Protein AF-A0A7J4NWX3-F1 (afdb_monomer)

Solvent-accessible surface area (backbone atoms only — not comparable to full-atom values): 6317 Å² total; per-residue (Å²): 114,76,87,74,37,48,80,45,74,48,75,44,96,88,70,48,79,43,79,51,67,50,67,80,59,52,81,89,48,60,84,79,50,48,68,58,73,42,71,58,51,74,48,78,40,96,95,42,77,49,61,47,50,32,37,36,28,47,68,83,40,65,71,49,78,47,78,85,76,74,82,91,47,76,74,74,44,52,61,52,52,49,54,51,51,54,47,44,55,74,63,39,48,82,72,45,70,78,72,120

pLDDT: mean 84.4, std 10.02, range [56.62, 96.56]

Foldseek 3Di:
DLVPFDWDWDADPVRDIDIDGDHLADPVDNVPKDKDKDAQDWDADPNDIDTAGIWIDISNQTDDTDHDDDVPPPDPVVVVVVVVVVVCCVGCVSNCVVVD

Mean predicted aligned error: 7.46 Å

Secondary structure (DSSP, 8-state):
--SS-EEEEEE-TTS-EEEEEE-SS-SS-GGGS---EEES--EEETTEEE--SEEEEETTEEEEEE----TT-TTHHHHHHHHHHHHHHHH-GGGGTT--

Nearest PDB structures (foldseek):
  7bdv-assembly1_B  TM=6.054E-01  e=1.602E+00  Sulfobacillus thermosulfidooxidans
  9esh-assembly1_E  TM=3.624E-01  e=8.126E-01  Schizosaccharomyces pombe
  1tp8-assembly1_A  TM=3.609E-01  e=1.416E+00  Artocarpus hirsutus
  1ouw-assembly1_B  TM=3.079E-01  e=1.813E+00  Calystegia sepium
  4k15-assembly1_B-2  TM=2.503E-01  e=1.813E+00  Listeria monocytogenes EGD-e

Structure (mmCIF, N/CA/C/O backbone):
data_AF-A0A7J4NWX3-F1
#
_entry.id   AF-A0A7J4NWX3-F1
#
loop_
_atom_site.group_PDB
_atom_site.id
_atom_site.type_symbol
_atom_site.label_atom_id
_atom_site.label_alt_id
_atom_site.label_comp_id
_atom_site.label_asym_id
_atom_site.label_entity_id
_atom_site.label_seq_id
_atom_site.pdbx_PDB_ins_code
_atom_site.Cartn_x
_atom_site.Cartn_y
_atom_site.Cartn_z
_atom_site.occupancy
_atom_site.B_iso_or_equiv
_atom_site.auth_seq_id
_atom_site.auth_comp_id
_atom_site.auth_asym_id
_atom_site.auth_atom_id
_atom_site.pdbx_PDB_model_num
ATOM 1 N N . MET A 1 1 ? 0.742 4.600 12.773 1.00 61.59 1 MET A N 1
ATOM 2 C CA . MET A 1 1 ? -0.269 5.460 12.101 1.00 61.59 1 MET A CA 1
ATOM 3 C C . MET A 1 1 ? -1.467 4.667 11.584 1.00 61.59 1 MET A C 1
ATOM 5 O O . MET A 1 1 ? -2.572 4.983 11.990 1.00 61.59 1 MET A O 1
ATOM 9 N N . LEU A 1 2 ? -1.291 3.641 10.735 1.00 74.62 2 LEU A N 1
ATOM 10 C CA . LEU A 1 2 ? -2.414 2.827 10.223 1.00 74.62 2 LEU A CA 1
ATOM 11 C C . LEU A 1 2 ? -3.021 1.856 11.251 1.00 74.62 2 LEU A C 1
ATOM 13 O O . LEU A 1 2 ? -4.219 1.598 11.226 1.00 74.62 2 LEU A O 1
ATOM 17 N N . VAL A 1 3 ? -2.199 1.345 12.170 1.00 82.69 3 VAL A N 1
ATOM 18 C CA . VAL A 1 3 ? -2.598 0.336 13.169 1.00 82.69 3 VAL A CA 1
ATOM 19 C C . VAL A 1 3 ? -3.181 0.928 14.454 1.00 82.69 3 VAL A C 1
ATOM 21 O O . VAL A 1 3 ? -3.791 0.212 15.238 1.00 82.69 3 VAL A O 1
ATOM 24 N N . ASP A 1 4 ? -3.006 2.231 14.678 1.00 84.50 4 ASP A N 1
ATOM 25 C CA . ASP A 1 4 ? -3.324 2.872 15.962 1.00 84.50 4 ASP A CA 1
ATOM 26 C C . ASP A 1 4 ? -4.737 3.480 16.003 1.00 84.50 4 ASP A C 1
ATOM 28 O O . ASP A 1 4 ? -5.211 3.886 17.074 1.00 84.50 4 ASP A O 1
ATOM 32 N N . GLY A 1 5 ? -5.403 3.534 14.844 1.00 84.00 5 GLY A N 1
ATOM 33 C CA . GLY A 1 5 ? -6.633 4.289 14.620 1.00 84.00 5 GLY A CA 1
ATOM 34 C C . GLY A 1 5 ? -6.398 5.803 14.595 1.00 84.00 5 GLY A C 1
ATOM 35 O O . GLY A 1 5 ? -5.394 6.314 15.095 1.00 84.00 5 GLY A O 1
ATOM 36 N N . ILE A 1 6 ? -7.340 6.539 14.011 1.00 87.19 6 ILE A N 1
ATOM 37 C CA . ILE A 1 6 ? -7.328 8.005 13.992 1.00 87.19 6 ILE A CA 1
ATOM 38 C C . ILE A 1 6 ? -8.250 8.486 15.109 1.00 87.19 6 ILE A C 1
ATOM 40 O O . ILE A 1 6 ? -9.448 8.209 15.082 1.00 87.19 6 ILE A O 1
ATOM 44 N N . GLY A 1 7 ? -7.687 9.179 16.100 1.00 90.38 7 GLY A N 1
ATOM 45 C CA . GLY A 1 7 ? -8.467 9.795 17.170 1.00 90.38 7 GLY A CA 1
ATOM 46 C C . GLY A 1 7 ? -9.336 10.921 16.617 1.00 90.38 7 GLY A C 1
ATOM 47 O O . GLY A 1 7 ? -8.839 11.790 15.902 1.00 90.38 7 GLY A O 1
ATOM 48 N N . ILE A 1 8 ? -10.620 10.893 16.946 1.00 92.44 8 ILE A N 1
ATOM 49 C CA . ILE A 1 8 ? -11.591 11.915 16.568 1.00 92.44 8 ILE A CA 1
ATOM 50 C C . ILE A 1 8 ? -12.340 12.404 17.800 1.00 92.44 8 ILE A C 1
ATOM 52 O O . ILE A 1 8 ? -12.479 11.687 18.790 1.00 92.44 8 ILE A O 1
ATOM 56 N N . GLU A 1 9 ? -12.871 13.614 17.699 1.00 94.38 9 GLU A N 1
ATOM 57 C CA . GLU A 1 9 ? -13.844 14.150 18.638 1.00 94.38 9 GLU A CA 1
ATOM 58 C C . GLU A 1 9 ? -15.135 14.445 17.878 1.00 94.38 9 GLU A C 1
ATOM 60 O O . GLU A 1 9 ? -15.102 14.985 16.770 1.00 94.38 9 GLU A O 1
ATOM 65 N N . TYR A 1 10 ? -16.276 14.083 18.457 1.00 92.00 10 TYR A N 1
ATOM 66 C CA . TYR A 1 10 ? -17.585 14.402 17.897 1.00 92.00 10 TYR A CA 1
ATOM 67 C C . TYR A 1 10 ? -18.557 14.829 18.991 1.00 92.00 10 TYR A C 1
ATOM 69 O O . TYR A 1 10 ? -18.415 14.474 20.165 1.00 92.00 10 TYR A O 1
ATOM 77 N N . GLN A 1 11 ? -19.551 15.623 18.599 1.00 94.88 11 GLN A N 1
ATOM 78 C CA . GLN A 1 11 ? -20.598 16.071 19.503 1.00 94.88 11 GLN A CA 1
ATOM 79 C C 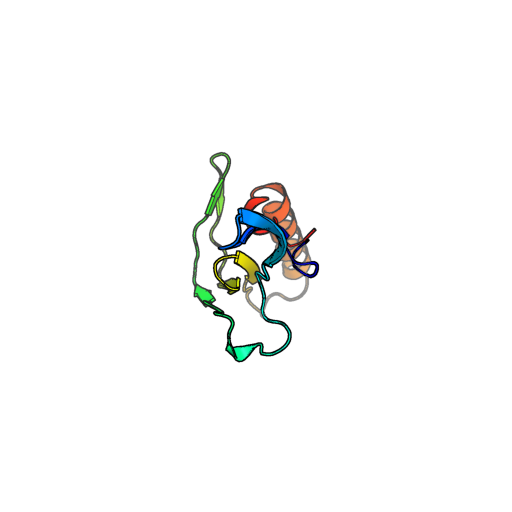. GLN A 1 11 ? -21.698 15.010 19.589 1.00 94.88 11 GLN A C 1
ATOM 81 O O . GLN A 1 11 ? -22.220 14.558 18.570 1.00 94.88 11 GLN A O 1
ATOM 86 N N . LYS A 1 12 ? -22.044 14.615 20.812 1.00 92.06 12 LYS A N 1
ATOM 87 C CA . LYS A 1 12 ? -23.173 13.730 21.103 1.00 92.06 12 LYS A CA 1
ATOM 88 C C . LYS A 1 12 ? -24.495 14.493 21.036 1.00 92.06 12 LYS A C 1
ATOM 90 O O . LYS A 1 12 ? -24.527 15.717 21.131 1.00 92.06 12 LYS A O 1
ATOM 95 N N . GLU A 1 13 ? -25.598 13.755 20.930 1.00 93.12 13 GLU A N 1
ATOM 96 C CA . GLU A 1 13 ? -26.957 14.321 20.878 1.00 93.12 13 GLU A CA 1
ATOM 97 C C .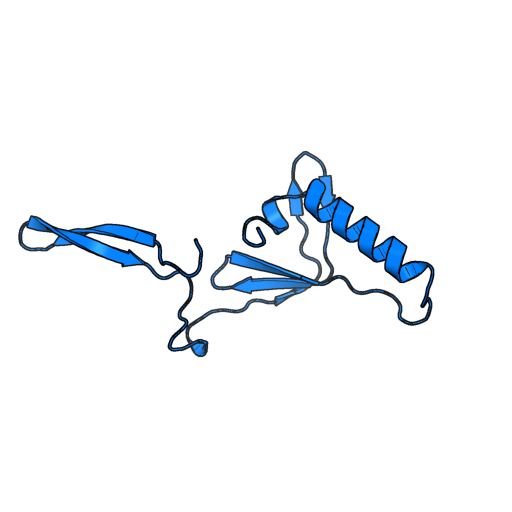 GLU A 1 13 ? -27.308 15.184 22.105 1.00 93.12 13 GLU A C 1
ATOM 99 O O . GLU A 1 13 ? -28.102 16.114 21.996 1.00 93.12 13 GLU A O 1
ATOM 104 N N . ASP A 1 14 ? -26.686 14.922 23.259 1.00 94.38 14 ASP A N 1
ATOM 105 C CA . ASP A 1 14 ? -26.852 15.695 24.498 1.00 94.38 14 ASP A CA 1
ATOM 106 C C . ASP A 1 14 ? -26.008 16.986 24.555 1.00 94.38 14 ASP A C 1
ATOM 108 O O . ASP A 1 14 ? -26.049 17.720 25.545 1.00 94.38 14 ASP A O 1
ATOM 112 N N . GLY A 1 15 ? -25.243 17.275 23.499 1.00 92.06 15 GLY A N 1
ATOM 113 C CA . GLY A 1 15 ? -24.390 18.451 23.373 1.00 92.06 15 GLY A CA 1
ATOM 114 C C . GLY A 1 15 ? -22.976 18.292 23.941 1.00 92.06 15 GLY A C 1
ATOM 115 O O . GLY A 1 15 ? -22.168 19.206 23.754 1.00 92.06 15 GLY A O 1
ATOM 116 N N . THR A 1 16 ? -22.643 17.168 24.584 1.00 95.06 16 THR A N 1
ATOM 117 C CA . THR A 1 16 ? -21.290 16.895 25.104 1.00 95.06 16 THR A CA 1
ATOM 118 C C . THR A 1 16 ? -20.318 16.457 24.002 1.00 95.06 16 THR A C 1
ATOM 120 O O . THR A 1 16 ? -20.729 15.931 22.968 1.00 95.06 16 THR A O 1
ATOM 123 N N . ILE A 1 17 ? -19.011 16.670 24.206 1.00 93.50 17 ILE A N 1
ATOM 124 C CA . ILE A 1 17 ? -17.959 16.192 23.291 1.00 93.50 17 ILE A CA 1
ATOM 125 C C . ILE A 1 17 ? -17.474 14.822 23.761 1.00 93.50 17 ILE A C 1
ATOM 127 O O . ILE A 1 17 ? -17.174 14.632 24.942 1.00 93.50 17 ILE A O 1
ATOM 131 N N . ALA A 1 18 ? -17.373 13.875 22.834 1.00 92.88 18 ALA A N 1
ATOM 132 C CA . ALA A 1 18 ? -16.805 12.559 23.077 1.00 92.88 18 ALA A CA 1
ATOM 133 C C . ALA A 1 18 ? -15.624 12.287 22.147 1.00 92.88 18 ALA A C 1
ATOM 135 O O . ALA A 1 18 ? -15.651 12.667 20.979 1.00 92.88 18 ALA A O 1
ATOM 136 N N . GLY A 1 19 ? -14.612 11.604 22.682 1.00 93.50 19 GLY A N 1
ATOM 137 C CA . GLY A 1 19 ? -13.496 11.078 21.906 1.00 93.50 19 GLY A CA 1
ATOM 138 C C . GLY A 1 19 ? -13.757 9.637 21.471 1.00 93.50 19 GLY A C 1
ATOM 139 O O . GLY A 1 19 ? -14.287 8.846 22.253 1.00 93.50 19 GLY A O 1
ATOM 140 N N . ASP A 1 20 ? -13.365 9.298 20.247 1.00 91.56 20 ASP A N 1
ATOM 141 C CA . ASP A 1 20 ? -13.409 7.934 19.711 1.00 91.56 20 ASP A CA 1
ATOM 142 C C . ASP A 1 20 ? -12.277 7.708 18.695 1.00 91.56 20 ASP A C 1
ATOM 144 O O . ASP 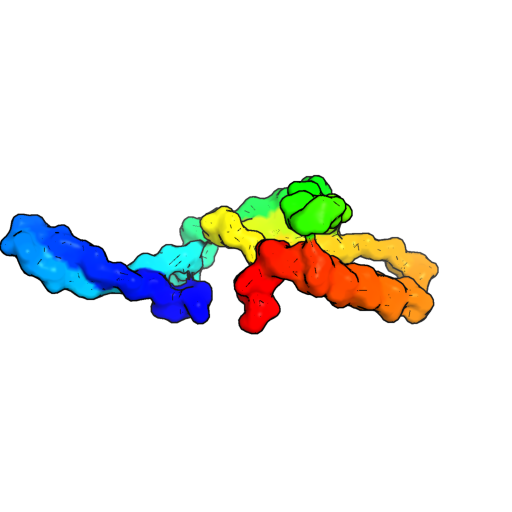A 1 20 ? -11.490 8.615 18.407 1.00 91.56 20 ASP A O 1
ATOM 148 N N . LYS A 1 21 ? -12.159 6.491 18.165 1.00 90.38 21 LYS A N 1
ATOM 149 C CA . LYS A 1 21 ? -11.202 6.126 17.122 1.00 90.38 21 LYS A CA 1
ATOM 150 C C . LYS A 1 21 ? -11.910 5.655 15.865 1.00 90.38 21 LYS A C 1
ATOM 152 O O . LYS A 1 21 ? -12.694 4.711 15.893 1.00 90.38 21 LYS A O 1
ATOM 157 N N . VAL A 1 22 ? -11.530 6.243 14.737 1.00 89.62 22 VAL A N 1
ATOM 158 C CA . VAL A 1 22 ? -11.868 5.712 13.416 1.00 89.62 22 VAL A CA 1
ATOM 159 C C . VAL A 1 22 ? -10.784 4.735 12.983 1.00 89.62 22 VAL A C 1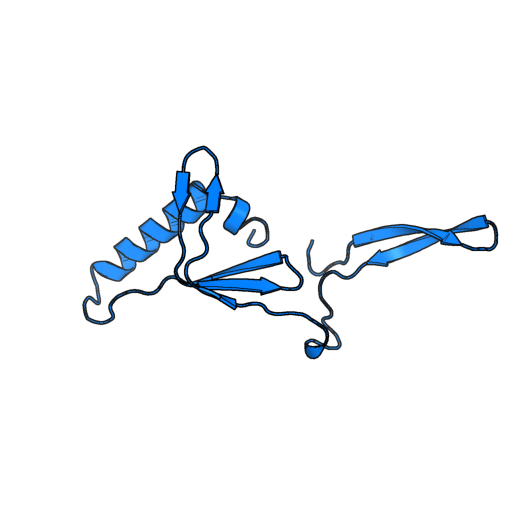
ATOM 161 O O . VAL A 1 22 ? -9.591 5.051 13.002 1.00 89.62 22 VAL A O 1
ATOM 164 N N . TRP A 1 23 ? -11.211 3.547 12.573 1.00 90.12 23 TRP A N 1
ATOM 165 C CA . TRP A 1 23 ? -10.337 2.495 12.073 1.00 90.12 23 TRP A CA 1
ATOM 166 C C . TRP A 1 23 ? -10.385 2.477 10.552 1.00 90.12 23 TRP A C 1
ATOM 168 O O . TRP A 1 23 ? -11.446 2.300 9.963 1.00 90.12 23 TRP A O 1
ATOM 178 N N . VAL A 1 24 ? -9.226 2.658 9.919 1.00 88.44 24 VAL A N 1
ATOM 179 C CA . VAL A 1 24 ? -9.105 2.540 8.457 1.00 88.44 24 VAL A CA 1
ATOM 180 C C . VAL A 1 24 ? -9.012 1.076 8.027 1.00 88.44 24 VAL A C 1
ATOM 182 O O . VAL A 1 24 ? -9.303 0.754 6.883 1.00 88.44 24 VAL A O 1
ATOM 185 N N . VAL A 1 25 ? -8.626 0.184 8.941 1.00 91.88 25 VAL A N 1
ATOM 186 C CA . VAL A 1 25 ? -8.493 -1.255 8.709 1.00 91.88 25 VAL A CA 1
ATOM 187 C C . VAL A 1 25 ? -9.231 -1.996 9.816 1.00 91.88 25 VAL A C 1
ATOM 189 O O . VAL A 1 25 ? -8.957 -1.775 10.997 1.00 91.88 25 VAL A O 1
ATOM 192 N N . ASP A 1 26 ? -10.145 -2.887 9.442 1.00 93.12 26 ASP A N 1
ATOM 193 C CA . ASP A 1 26 ? -10.786 -3.810 10.375 1.00 93.12 26 ASP A CA 1
ATOM 194 C C . ASP A 1 26 ? -9.878 -5.028 10.588 1.00 93.12 26 ASP A C 1
ATOM 196 O O . ASP A 1 26 ? -9.842 -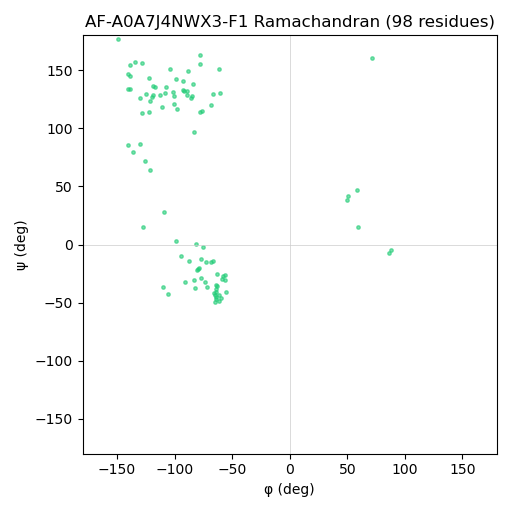5.959 9.781 1.00 93.12 26 ASP A O 1
ATOM 200 N N . PHE A 1 27 ? -9.098 -4.998 11.668 1.00 89.94 27 PHE A N 1
ATOM 201 C CA . PHE A 1 27 ? -8.207 -6.098 12.043 1.00 89.94 27 PHE A CA 1
ATOM 202 C C . PHE A 1 27 ? -8.935 -7.263 12.727 1.00 89.94 27 PHE A C 1
ATOM 204 O O . PHE A 1 27 ? -8.393 -8.366 12.781 1.00 89.94 27 PHE A O 1
ATOM 211 N N . LEU A 1 28 ? -10.134 -7.032 13.271 1.00 93.31 28 LEU A N 1
ATOM 212 C CA . LEU A 1 28 ? -10.904 -8.058 13.979 1.00 93.31 28 LEU A CA 1
ATOM 213 C C . LEU A 1 28 ? -11.667 -8.942 12.997 1.00 93.31 28 LEU A C 1
ATOM 215 O O . LEU A 1 28 ? -11.756 -10.153 13.199 1.00 93.31 28 LEU A O 1
ATOM 219 N N . ASN A 1 29 ? -12.181 -8.346 11.923 1.00 94.94 29 ASN A N 1
ATOM 220 C CA . ASN A 1 29 ? -12.819 -9.062 10.834 1.00 94.94 29 ASN A CA 1
ATOM 221 C C . ASN A 1 29 ? -12.252 -8.619 9.474 1.00 94.94 29 ASN A C 1
ATOM 223 O O . ASN A 1 29 ? -12.837 -7.769 8.800 1.00 94.94 29 ASN A O 1
ATOM 227 N N . PRO A 1 30 ? -11.146 -9.235 9.013 1.00 93.75 30 PRO A N 1
ATOM 228 C CA . PRO A 1 30 ? -10.484 -8.848 7.771 1.00 93.75 30 PRO A CA 1
ATOM 229 C C . PRO A 1 30 ? -11.376 -8.879 6.526 1.00 93.75 30 PRO A C 1
ATOM 231 O O . PRO A 1 30 ? -11.115 -8.133 5.587 1.00 93.75 30 PRO A O 1
ATOM 234 N N . ALA A 1 31 ? -12.428 -9.705 6.521 1.00 96.19 31 ALA A N 1
ATOM 235 C CA . ALA A 1 31 ? -13.376 -9.816 5.413 1.00 96.19 31 ALA A CA 1
ATOM 236 C C . ALA A 1 31 ? -14.253 -8.565 5.220 1.00 96.19 31 ALA A C 1
ATOM 238 O O . ALA A 1 31 ? -14.865 -8.420 4.167 1.00 96.19 31 ALA A O 1
ATOM 239 N N . ASN A 1 32 ? -14.308 -7.669 6.2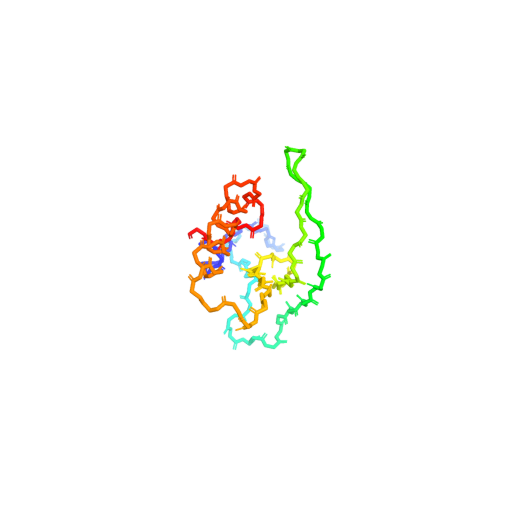11 1.00 96.56 32 ASN A N 1
ATOM 240 C CA . ASN A 1 32 ? -14.980 -6.375 6.089 1.00 96.56 32 ASN A CA 1
ATOM 241 C C . ASN A 1 32 ? -14.162 -5.351 5.290 1.00 96.56 32 ASN A C 1
ATOM 243 O O . ASN A 1 32 ? -14.687 -4.296 4.943 1.00 96.56 32 ASN A O 1
ATOM 247 N N . ASN A 1 33 ? -12.883 -5.628 5.026 1.00 96.06 33 ASN A N 1
ATOM 248 C CA . ASN A 1 33 ? -12.041 -4.739 4.243 1.00 96.06 33 ASN A CA 1
ATOM 249 C C . ASN A 1 33 ? -12.142 -5.044 2.746 1.00 96.06 33 ASN A C 1
ATOM 251 O O . ASN A 1 33 ? -12.273 -6.195 2.326 1.00 96.06 33 ASN A O 1
ATOM 255 N N . GLU A 1 34 ? -11.983 -4.009 1.932 1.00 96.56 34 GLU A N 1
ATOM 256 C CA . GLU A 1 34 ? -11.853 -4.124 0.487 1.00 96.56 34 GLU A CA 1
ATOM 257 C C . GLU A 1 34 ? -10.381 -4.225 0.087 1.00 96.56 34 GLU A C 1
ATOM 259 O O . GLU A 1 34 ? -9.563 -3.391 0.481 1.00 96.56 34 GLU A O 1
ATOM 264 N N . PHE A 1 35 ? -10.068 -5.205 -0.769 1.00 96.00 35 PHE A N 1
ATOM 265 C CA . PHE A 1 35 ? -8.722 -5.437 -1.303 1.00 96.00 35 PHE A CA 1
ATOM 266 C C . PHE A 1 35 ? -8.657 -5.379 -2.841 1.00 96.00 35 PHE A C 1
ATOM 268 O O . PHE A 1 35 ? -8.387 -6.400 -3.483 1.00 96.00 35 PHE A O 1
ATOM 275 N N . PRO A 1 36 ? -8.931 -4.229 -3.486 1.00 96.19 36 PRO A N 1
ATOM 276 C CA . PRO A 1 36 ? -8.785 -4.119 -4.932 1.00 96.19 36 PRO A CA 1
ATOM 277 C C . PRO A 1 36 ? -7.339 -4.377 -5.367 1.00 96.19 36 PRO A C 1
ATOM 279 O O . PRO A 1 36 ? -6.401 -3.763 -4.856 1.00 96.19 36 PRO A O 1
ATOM 282 N N . VAL A 1 37 ? -7.170 -5.252 -6.358 1.00 95.94 37 VAL A N 1
ATOM 283 C CA . VAL A 1 37 ? -5.885 -5.504 -7.018 1.00 95.94 37 VAL A CA 1
ATOM 284 C C . VAL A 1 37 ? -5.973 -4.973 -8.437 1.00 95.94 37 VAL A C 1
ATOM 286 O O . VAL A 1 37 ? -6.806 -5.421 -9.225 1.00 95.94 37 VAL A O 1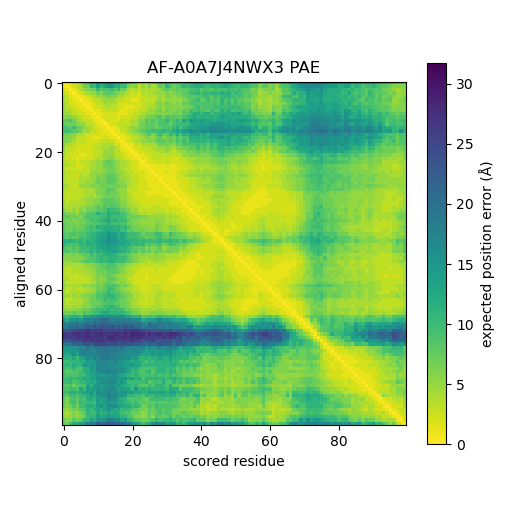
ATOM 289 N N . VAL A 1 38 ? -5.123 -4.003 -8.760 1.00 94.62 38 VAL A N 1
ATOM 290 C CA . VAL A 1 38 ? -5.141 -3.308 -10.048 1.00 94.62 38 VAL A CA 1
ATOM 291 C C . VAL A 1 38 ? -3.878 -3.647 -10.822 1.00 94.62 38 VAL A C 1
ATOM 293 O O . VAL A 1 38 ? -2.768 -3.516 -10.314 1.00 94.62 38 VAL A O 1
ATOM 296 N N . ASN A 1 39 ? -4.061 -4.078 -12.066 1.00 94.19 39 ASN A N 1
ATOM 297 C CA . ASN A 1 39 ? -2.973 -4.321 -13.002 1.00 94.19 39 ASN A CA 1
ATOM 298 C C . ASN A 1 39 ? -2.578 -3.003 -13.686 1.00 94.19 39 ASN A C 1
ATOM 300 O O . ASN A 1 39 ? -3.456 -2.244 -14.106 1.00 94.19 39 ASN A O 1
ATOM 304 N N . GLN A 1 40 ? -1.276 -2.758 -13.841 1.00 88.75 40 GLN A N 1
ATOM 305 C CA . GLN A 1 40 ? -0.740 -1.699 -14.694 1.00 88.75 40 GLN A CA 1
ATOM 306 C C . GLN A 1 40 ? -1.231 -0.289 -14.323 1.00 88.75 40 GLN A C 1
ATOM 308 O O . GLN A 1 40 ? -1.632 0.509 -15.181 1.00 88.75 40 GLN A O 1
ATOM 313 N N . PHE A 1 41 ? -1.186 0.015 -13.027 1.00 89.12 41 PHE A N 1
ATOM 314 C CA . PHE A 1 41 ? -1.677 1.265 -12.456 1.00 89.12 41 PHE A CA 1
ATOM 315 C C . PHE A 1 41 ? -0.690 2.415 -12.692 1.00 89.12 41 PHE A C 1
ATOM 317 O O . PHE A 1 41 ? 0.416 2.415 -12.168 1.00 89.12 41 PHE A O 1
ATOM 324 N N . THR A 1 42 ? -1.074 3.415 -13.482 1.00 88.94 42 THR A N 1
ATOM 325 C CA . THR A 1 42 ? -0.183 4.534 -13.819 1.00 88.94 42 THR A CA 1
ATOM 326 C C . THR A 1 42 ? -0.239 5.636 -12.761 1.00 88.94 42 THR A C 1
ATOM 328 O O . THR A 1 42 ? -1.310 6.180 -12.493 1.00 88.94 42 THR A O 1
ATOM 331 N N . VAL A 1 43 ? 0.918 6.026 -12.227 1.00 86.00 43 VAL A N 1
ATOM 332 C CA . VAL A 1 43 ? 1.078 7.143 -11.287 1.00 86.00 43 VAL A CA 1
ATOM 333 C C . VAL A 1 43 ? 1.960 8.222 -11.898 1.00 86.00 43 VAL A C 1
ATOM 335 O O . VAL A 1 43 ? 2.996 7.937 -12.501 1.00 86.00 43 VAL A O 1
ATOM 338 N N . ILE A 1 44 ? 1.532 9.476 -11.740 1.00 87.69 44 ILE A N 1
ATOM 339 C CA . ILE A 1 44 ? 2.252 10.652 -12.222 1.00 87.69 44 ILE A CA 1
ATOM 340 C C . ILE A 1 44 ? 2.538 11.565 -11.029 1.00 87.69 44 ILE A C 1
ATOM 342 O O . ILE A 1 44 ? 1.618 12.136 -10.448 1.00 87.69 44 ILE A O 1
ATOM 346 N N . GLU A 1 45 ? 3.813 11.724 -10.683 1.00 84.25 45 GLU A N 1
ATOM 347 C CA . GLU A 1 45 ? 4.277 12.583 -9.588 1.00 84.25 45 GLU A CA 1
ATOM 348 C C . GLU A 1 45 ? 5.536 13.340 -10.033 1.00 84.25 45 GLU A C 1
ATOM 350 O O . GLU A 1 45 ? 6.436 12.755 -10.628 1.00 84.25 45 GLU A O 1
ATOM 355 N N . ASN A 1 46 ? 5.619 14.652 -9.782 1.00 85.38 46 ASN A N 1
ATOM 356 C CA . ASN A 1 46 ? 6.790 15.478 -10.129 1.00 85.38 46 ASN A CA 1
ATOM 357 C C . ASN A 1 46 ? 7.267 15.334 -11.595 1.00 85.38 46 ASN A C 1
ATOM 359 O O . ASN A 1 46 ? 8.466 15.249 -11.861 1.00 85.38 46 ASN A O 1
ATOM 363 N N . ASN A 1 47 ? 6.331 15.289 -12.554 1.00 84.44 47 ASN A N 1
ATOM 364 C CA . ASN A 1 47 ? 6.579 15.020 -13.983 1.00 84.44 47 ASN A CA 1
ATOM 365 C C . ASN A 1 47 ? 7.236 13.660 -14.288 1.00 84.44 47 ASN A C 1
ATOM 367 O O . ASN A 1 47 ? 7.718 13.442 -15.401 1.00 84.44 47 ASN A O 1
ATOM 371 N N . LYS A 1 48 ? 7.245 12.731 -13.331 1.00 82.94 48 LYS A N 1
ATOM 372 C CA . LYS A 1 48 ? 7.674 11.347 -13.524 1.00 82.94 48 LYS A CA 1
ATOM 373 C C . LYS A 1 48 ? 6.449 10.467 -13.664 1.00 82.94 48 LYS A C 1
ATOM 375 O O . LYS A 1 48 ? 5.512 10.567 -12.880 1.00 82.94 48 LYS A O 1
ATOM 380 N N . ASN A 1 49 ? 6.469 9.632 -14.692 1.00 85.94 49 ASN A N 1
ATOM 381 C CA . ASN A 1 49 ? 5.423 8.668 -14.980 1.00 85.94 49 ASN A CA 1
ATOM 382 C C . ASN A 1 49 ? 5.954 7.270 -14.661 1.00 85.94 49 ASN A C 1
ATOM 384 O O . ASN A 1 49 ? 7.043 6.911 -15.112 1.00 85.94 49 ASN A O 1
ATOM 388 N N . MET A 1 50 ? 5.191 6.499 -13.898 1.00 83.25 50 MET A N 1
ATOM 389 C CA . MET A 1 50 ? 5.540 5.141 -13.513 1.00 83.25 50 MET A CA 1
ATOM 390 C C . MET A 1 50 ? 4.301 4.263 -13.552 1.00 83.25 50 MET A C 1
ATOM 392 O O . MET A 1 50 ? 3.193 4.715 -13.269 1.00 83.25 50 MET A O 1
ATOM 396 N N . ARG A 1 51 ? 4.494 2.999 -13.911 1.00 88.50 51 ARG A N 1
ATOM 397 C CA . ARG A 1 51 ? 3.401 2.057 -14.115 1.00 88.50 51 ARG A CA 1
ATOM 398 C C . ARG A 1 51 ? 3.803 0.695 -13.567 1.00 88.50 51 ARG A C 1
ATOM 400 O O . ARG A 1 51 ? 4.333 -0.101 -14.339 1.00 88.50 51 ARG A O 1
ATOM 407 N N . PRO A 1 52 ? 3.594 0.452 -12.265 1.00 87.75 52 PRO A N 1
ATOM 408 C CA . PRO A 1 52 ? 3.826 -0.860 -11.697 1.00 87.75 52 PRO A CA 1
ATOM 409 C C . PRO A 1 52 ? 2.933 -1.923 -12.310 1.00 87.75 52 PRO A C 1
ATOM 411 O O . PRO A 1 52 ? 1.793 -1.635 -12.697 1.00 87.75 52 PRO A O 1
ATOM 414 N N . ASP A 1 53 ? 3.422 -3.157 -12.333 1.00 89.88 53 ASP A N 1
ATOM 415 C CA . ASP A 1 53 ? 2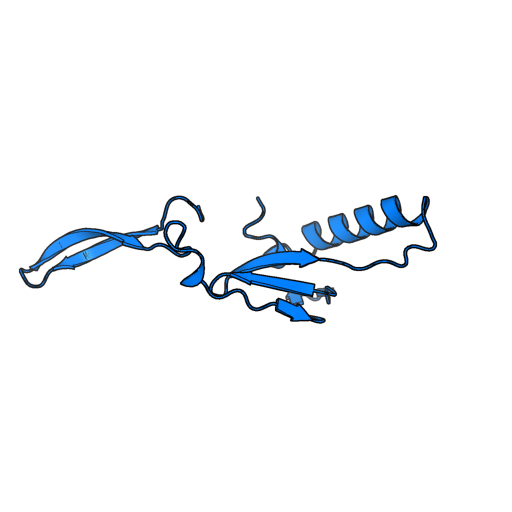.661 -4.281 -12.873 1.00 89.88 53 ASP A CA 1
ATOM 416 C C . ASP A 1 53 ? 1.399 -4.570 -12.061 1.00 89.88 53 ASP A C 1
ATOM 418 O O . ASP A 1 53 ? 0.324 -4.765 -12.636 1.00 89.88 53 ASP A O 1
ATOM 422 N N . ILE A 1 54 ? 1.503 -4.588 -10.731 1.00 92.31 54 ILE A N 1
ATOM 423 C CA . ILE A 1 54 ? 0.380 -4.877 -9.837 1.00 92.31 54 ILE A CA 1
ATOM 424 C C . ILE A 1 54 ? 0.431 -3.959 -8.614 1.00 92.31 54 ILE A C 1
ATOM 426 O O . ILE A 1 54 ? 1.463 -3.815 -7.957 1.00 92.31 54 ILE A O 1
ATOM 430 N N . VAL A 1 55 ? -0.720 -3.383 -8.270 1.00 92.00 55 VAL A N 1
ATOM 431 C CA . VAL A 1 55 ? -0.907 -2.553 -7.077 1.00 92.00 55 VAL A CA 1
ATOM 432 C C . VAL A 1 55 ? -2.057 -3.099 -6.237 1.00 92.00 55 VAL A C 1
ATOM 434 O O . VAL A 1 55 ? -3.152 -3.338 -6.751 1.00 92.00 55 VAL A O 1
ATOM 437 N N . LEU A 1 56 ? -1.805 -3.285 -4.941 1.00 92.81 56 LEU A N 1
ATOM 438 C CA . LEU A 1 56 ? -2.803 -3.688 -3.952 1.00 92.81 56 LEU A CA 1
ATOM 439 C C . LEU A 1 56 ? -3.276 -2.474 -3.154 1.00 92.81 56 LEU A C 1
ATOM 441 O O . LEU A 1 56 ? -2.470 -1.767 -2.538 1.00 92.81 56 LEU A O 1
ATOM 445 N N . PHE A 1 57 ? -4.593 -2.308 -3.103 1.00 92.50 57 PHE A N 1
ATOM 446 C CA . PHE A 1 57 ? -5.263 -1.341 -2.247 1.00 92.50 57 PHE A CA 1
ATOM 447 C C . PHE A 1 57 ? -5.903 -2.030 -1.036 1.00 92.50 57 PHE A C 1
ATOM 449 O O . PHE A 1 57 ? -6.327 -3.178 -1.128 1.00 92.50 57 PHE A O 1
ATOM 456 N N . LEU A 1 58 ? -6.008 -1.310 0.078 1.00 93.12 58 LEU A N 1
ATOM 457 C CA . LEU A 1 58 ? -6.804 -1.655 1.254 1.00 93.12 58 LEU A CA 1
ATOM 458 C C . LEU A 1 58 ? -7.693 -0.472 1.605 1.00 93.12 58 LEU A C 1
ATOM 460 O O . LEU A 1 58 ? -7.184 0.579 1.989 1.00 93.12 58 LEU A O 1
ATOM 464 N N . ASN A 1 59 ? -9.008 -0.630 1.456 1.00 93.19 59 ASN A N 1
ATOM 465 C CA . ASN A 1 59 ? -9.989 0.432 1.720 1.00 93.19 59 ASN A CA 1
ATOM 466 C C . ASN A 1 59 ? -9.615 1.767 1.032 1.00 93.19 59 ASN A C 1
ATOM 468 O O . ASN A 1 59 ? -9.747 2.847 1.603 1.00 93.19 59 ASN A O 1
ATOM 472 N N . GLY A 1 60 ? -9.078 1.682 -0.192 1.00 89.44 60 GLY A N 1
ATOM 473 C CA . GLY A 1 60 ? -8.618 2.828 -0.988 1.00 89.44 60 GLY A CA 1
ATOM 474 C C . GLY A 1 60 ? -7.176 3.282 -0.730 1.00 89.44 60 GLY A C 1
ATOM 475 O O . GLY A 1 60 ? -6.667 4.114 -1.479 1.00 89.44 60 GLY A O 1
ATOM 476 N N . LEU A 1 61 ? -6.486 2.726 0.268 1.00 89.38 61 LEU A N 1
ATOM 477 C CA . LEU A 1 61 ? -5.080 3.018 0.539 1.00 89.38 61 LEU A CA 1
ATOM 478 C C . LEU A 1 61 ? -4.154 2.086 -0.226 1.00 89.38 61 LEU A C 1
ATOM 480 O O . LEU A 1 61 ? -4.314 0.872 -0.180 1.00 89.38 61 LEU A O 1
ATOM 484 N N . LEU A 1 62 ? -3.145 2.646 -0.880 1.00 89.31 62 LEU A N 1
ATOM 485 C CA . LEU A 1 62 ? -2.145 1.865 -1.591 1.00 89.31 62 LEU A CA 1
ATOM 486 C C . LEU A 1 62 ? -1.160 1.242 -0.595 1.00 89.31 62 LEU A C 1
ATOM 488 O O . LEU A 1 62 ? -0.435 1.958 0.092 1.00 89.31 62 LEU A O 1
ATOM 492 N N . LEU A 1 63 ? -1.153 -0.088 -0.511 1.00 88.12 63 LEU A N 1
ATOM 493 C CA . LEU A 1 63 ? -0.372 -0.827 0.485 1.00 88.12 63 LEU A CA 1
ATOM 494 C C . LEU A 1 63 ? 0.857 -1.503 -0.108 1.00 88.12 63 LEU A C 1
ATOM 496 O O . LEU A 1 63 ? 1.929 -1.485 0.491 1.00 88.12 63 LEU A O 1
ATOM 500 N N . ALA A 1 64 ? 0.707 -2.119 -1.279 1.00 88.31 64 ALA A N 1
ATOM 501 C CA . ALA A 1 64 ? 1.785 -2.883 -1.882 1.00 88.31 64 ALA A CA 1
ATOM 502 C C . ALA A 1 64 ? 1.880 -2.645 -3.385 1.00 88.31 64 ALA A C 1
ATOM 504 O O . ALA A 1 64 ? 0.876 -2.497 -4.084 1.00 88.31 64 ALA A O 1
ATOM 505 N N . VAL A 1 65 ? 3.123 -2.662 -3.854 1.00 88.19 65 VAL A N 1
ATOM 506 C CA . VAL A 1 65 ? 3.508 -2.609 -5.259 1.00 88.19 65 VAL A CA 1
ATOM 507 C C . VAL A 1 65 ? 4.275 -3.890 -5.557 1.00 88.19 65 VAL A C 1
ATOM 509 O O . VAL A 1 65 ? 5.211 -4.226 -4.830 1.00 88.19 65 VAL A O 1
ATOM 512 N N . ILE A 1 66 ? 3.863 -4.616 -6.591 1.00 87.69 66 ILE A N 1
ATOM 513 C CA . ILE A 1 66 ? 4.495 -5.862 -7.024 1.00 87.69 66 ILE A CA 1
ATOM 514 C C . ILE A 1 66 ? 4.934 -5.670 -8.472 1.00 87.69 66 ILE A C 1
ATOM 516 O O . ILE A 1 66 ? 4.111 -5.364 -9.334 1.00 87.69 66 ILE A O 1
ATOM 520 N N . GLU A 1 67 ? 6.226 -5.876 -8.716 1.00 85.31 67 GLU A N 1
ATOM 521 C CA . GLU A 1 67 ? 6.834 -5.842 -10.047 1.00 85.31 67 GLU A CA 1
ATOM 522 C C . GLU A 1 67 ? 7.180 -7.264 -10.481 1.00 85.31 67 GLU A C 1
ATOM 524 O O . GLU A 1 67 ? 7.716 -8.053 -9.693 1.00 85.31 67 GLU A O 1
ATOM 529 N N . LEU A 1 68 ? 6.869 -7.602 -11.728 1.00 84.25 68 LEU A N 1
ATOM 530 C CA . LEU A 1 68 ? 7.158 -8.906 -12.305 1.00 84.25 68 LEU A CA 1
ATOM 531 C C . LEU A 1 68 ? 8.439 -8.819 -13.138 1.00 84.25 68 LEU A C 1
ATOM 533 O O . LEU A 1 68 ? 8.705 -7.833 -13.818 1.00 84.25 68 LEU A O 1
ATOM 537 N N . ASN A 1 69 ? 9.250 -9.875 -13.097 1.00 78.62 69 ASN A N 1
ATOM 538 C CA . ASN A 1 69 ? 10.454 -9.972 -13.918 1.00 78.62 69 ASN A CA 1
ATOM 539 C C . ASN A 1 69 ? 10.548 -11.355 -14.569 1.00 78.62 69 ASN A C 1
ATOM 541 O O . ASN A 1 69 ? 9.960 -12.321 -14.075 1.00 78.62 69 ASN A O 1
ATOM 545 N N . ASP A 1 70 ? 11.280 -11.445 -15.677 1.00 76.31 70 ASP A N 1
ATOM 546 C CA . ASP A 1 70 ? 11.499 -12.702 -16.388 1.00 76.31 70 ASP A CA 1
ATOM 547 C C . ASP A 1 70 ? 12.387 -13.637 -15.539 1.00 76.31 70 ASP A C 1
ATOM 549 O O . ASP A 1 70 ? 13.530 -13.280 -15.223 1.00 76.31 70 ASP A O 1
ATOM 553 N N . PRO A 1 71 ? 11.902 -14.836 -15.164 1.00 67.69 71 PRO A N 1
ATOM 554 C CA . PRO A 1 71 ? 12.661 -15.778 -14.347 1.00 67.69 71 PRO A CA 1
ATOM 555 C C . PRO A 1 71 ? 13.901 -16.350 -15.052 1.00 67.69 71 PRO A C 1
ATOM 557 O O . PRO A 1 71 ? 14.754 -16.929 -14.388 1.00 67.69 71 PRO A O 1
ATOM 560 N N . ALA A 1 72 ? 14.044 -16.200 -16.374 1.00 69.56 72 ALA A N 1
ATOM 561 C CA . ALA A 1 72 ? 15.147 -16.784 -17.140 1.00 69.56 72 ALA A CA 1
ATOM 562 C C . ALA A 1 72 ? 16.507 -16.067 -16.972 1.00 69.56 72 ALA A C 1
ATOM 564 O O . ALA A 1 72 ? 17.501 -16.500 -17.559 1.00 69.56 72 ALA A O 1
ATOM 565 N N . CYS A 1 73 ? 16.587 -14.978 -16.197 1.00 59.19 73 CYS A N 1
ATOM 566 C CA . CYS A 1 73 ? 17.779 -14.129 -16.094 1.00 59.19 73 CYS A CA 1
ATOM 567 C C . CYS A 1 73 ? 18.238 -13.953 -14.629 1.00 59.19 73 CYS A C 1
ATOM 569 O O . CYS A 1 73 ? 18.080 -12.898 -14.031 1.00 59.19 73 CYS A O 1
ATOM 571 N N . GLU A 1 74 ? 18.801 -14.994 -14.009 1.00 61.69 74 GLU A N 1
ATOM 572 C CA . GLU A 1 74 ? 18.811 -15.116 -12.536 1.00 61.69 74 GLU A CA 1
ATOM 573 C C . GLU A 1 74 ? 19.733 -14.159 -11.744 1.00 61.69 74 GLU A C 1
ATOM 575 O O . GLU A 1 74 ? 19.335 -13.717 -10.674 1.00 61.69 74 GLU A O 1
ATOM 580 N N . ASN A 1 75 ? 20.936 -13.783 -12.207 1.00 56.62 75 ASN A N 1
ATOM 581 C CA . ASN A 1 75 ? 21.913 -13.109 -11.314 1.00 56.62 75 ASN A CA 1
ATOM 582 C C . ASN A 1 75 ? 22.178 -11.621 -11.606 1.00 56.62 75 ASN A C 1
ATOM 584 O O . ASN A 1 75 ? 22.346 -10.827 -10.680 1.00 56.62 75 ASN A O 1
ATOM 588 N N . ALA A 1 76 ? 22.193 -11.203 -12.875 1.00 57.09 76 ALA A N 1
ATOM 589 C CA . ALA A 1 76 ? 22.325 -9.784 -13.230 1.00 57.09 76 ALA A CA 1
ATOM 590 C C . ALA A 1 76 ? 20.987 -9.026 -13.108 1.00 57.09 76 ALA A C 1
ATOM 592 O O . ALA A 1 76 ? 20.980 -7.804 -12.934 1.00 57.09 76 ALA A O 1
ATOM 593 N N . ALA A 1 77 ? 19.853 -9.737 -13.151 1.00 64.12 77 ALA A N 1
ATOM 594 C CA . ALA A 1 77 ? 18.533 -9.116 -13.131 1.00 64.12 77 ALA A CA 1
ATOM 595 C C . ALA A 1 77 ? 18.042 -8.775 -11.720 1.00 64.12 77 ALA A C 1
ATOM 597 O O . ALA A 1 77 ? 17.353 -7.773 -11.583 1.00 64.12 77 ALA A O 1
ATOM 598 N N . ILE A 1 78 ? 18.426 -9.517 -10.671 1.00 72.00 78 ILE A N 1
ATOM 599 C CA . ILE A 1 78 ? 17.969 -9.230 -9.295 1.00 72.00 78 ILE A CA 1
ATOM 600 C C . ILE A 1 78 ? 18.504 -7.880 -8.807 1.00 72.00 78 ILE A C 1
ATOM 602 O O . ILE A 1 78 ? 17.729 -7.046 -8.350 1.00 72.00 78 ILE A O 1
ATOM 606 N N . ASN A 1 79 ? 19.809 -7.624 -8.953 1.00 74.31 79 ASN A N 1
ATOM 607 C CA . ASN A 1 79 ? 20.395 -6.340 -8.550 1.00 74.31 79 ASN A CA 1
ATOM 608 C C . ASN A 1 79 ? 19.840 -5.178 -9.386 1.00 74.31 79 ASN A C 1
ATOM 610 O O . ASN A 1 79 ? 19.573 -4.102 -8.857 1.00 74.31 79 ASN A O 1
ATOM 614 N N . THR A 1 80 ? 19.631 -5.399 -10.686 1.00 72.94 80 THR A N 1
ATOM 615 C CA . THR A 1 80 ? 19.016 -4.406 -11.578 1.00 72.94 80 THR A CA 1
ATOM 616 C C . THR A 1 80 ? 17.573 -4.100 -11.168 1.00 72.94 80 THR A C 1
ATOM 618 O O . THR A 1 80 ? 17.222 -2.932 -11.024 1.00 72.94 80 THR A O 1
ATOM 621 N N . ALA A 1 81 ? 16.764 -5.129 -10.908 1.00 71.88 81 ALA A N 1
ATOM 622 C CA . ALA A 1 81 ? 15.375 -5.000 -10.473 1.00 71.88 81 ALA A CA 1
ATOM 623 C C . ALA A 1 81 ? 15.268 -4.328 -9.100 1.00 71.88 81 ALA A C 1
ATOM 625 O O . ALA A 1 81 ? 14.439 -3.444 -8.905 1.00 71.88 81 ALA A O 1
ATOM 626 N N . TYR A 1 82 ? 16.158 -4.677 -8.169 1.00 79.00 82 TYR A N 1
ATOM 627 C CA . TYR A 1 82 ? 16.244 -4.022 -6.869 1.00 79.00 82 TYR A CA 1
ATOM 628 C C . TYR A 1 82 ? 16.574 -2.531 -7.009 1.00 79.00 82 TYR A C 1
ATOM 630 O O . TYR A 1 82 ? 15.875 -1.690 -6.455 1.00 79.00 82 TYR A O 1
ATOM 638 N N . ASN A 1 83 ? 17.585 -2.176 -7.807 1.00 79.50 83 ASN A N 1
ATOM 639 C CA . ASN A 1 83 ? 17.953 -0.775 -8.031 1.00 79.50 83 ASN A CA 1
ATOM 640 C C . ASN A 1 83 ? 16.840 0.020 -8.733 1.00 79.50 83 ASN A C 1
ATOM 642 O O . ASN A 1 83 ? 16.639 1.202 -8.442 1.00 79.50 83 ASN A O 1
ATOM 646 N N . GLN A 1 84 ? 16.098 -0.615 -9.641 1.00 73.25 84 GLN A N 1
ATOM 647 C CA . GLN A 1 84 ? 14.920 -0.023 -10.273 1.00 73.25 84 GLN A CA 1
ATOM 648 C C . GLN A 1 84 ? 13.811 0.236 -9.245 1.00 73.25 84 GLN A C 1
ATOM 650 O O . GLN A 1 84 ? 13.248 1.328 -9.214 1.00 73.25 84 GLN A O 1
ATOM 655 N N . PHE A 1 85 ? 13.566 -0.712 -8.344 1.00 78.12 85 PHE A N 1
ATOM 656 C CA . PHE A 1 85 ? 12.599 -0.555 -7.260 1.00 78.12 85 PHE A CA 1
ATOM 657 C C . PHE A 1 85 ? 13.004 0.533 -6.251 1.00 78.12 85 PHE A C 1
ATOM 659 O O . PHE A 1 85 ? 12.182 1.359 -5.857 1.00 78.12 85 PHE A O 1
ATOM 666 N N . GLU A 1 86 ? 14.283 0.614 -5.882 1.00 80.69 86 GLU A N 1
ATOM 667 C CA . GLU A 1 86 ? 14.797 1.702 -5.038 1.00 80.69 86 GLU A CA 1
ATOM 668 C C . GLU A 1 86 ? 14.672 3.066 -5.731 1.00 80.69 86 GLU A C 1
ATOM 670 O O . GLU A 1 86 ? 14.330 4.068 -5.099 1.00 80.69 86 GLU A O 1
ATOM 675 N N . THR A 1 87 ? 14.858 3.104 -7.052 1.00 78.06 87 THR A N 1
ATOM 676 C CA . THR A 1 87 ? 14.594 4.307 -7.848 1.00 78.06 87 THR A CA 1
ATOM 677 C C . THR A 1 87 ? 13.120 4.702 -7.751 1.00 78.06 87 THR A C 1
ATOM 679 O O . THR A 1 87 ? 12.821 5.872 -7.535 1.00 78.06 87 THR A O 1
ATOM 682 N N . TYR A 1 88 ? 12.189 3.752 -7.830 1.00 74.88 88 TYR A N 1
ATOM 683 C CA . TYR A 1 88 ? 10.756 4.023 -7.682 1.00 74.88 88 TYR A CA 1
ATOM 684 C C . TYR A 1 88 ? 10.406 4.632 -6.326 1.00 74.88 88 TYR A C 1
ATOM 686 O O . TYR A 1 88 ? 9.736 5.667 -6.288 1.00 74.88 88 TYR A O 1
ATOM 694 N N . LYS A 1 89 ? 10.942 4.079 -5.232 1.00 76.56 89 LYS A N 1
ATOM 695 C CA . LYS A 1 89 ? 10.759 4.643 -3.884 1.00 76.56 89 LYS A CA 1
ATOM 696 C C . LYS A 1 89 ? 11.199 6.101 -3.786 1.00 76.56 89 LYS A C 1
ATOM 698 O O . LYS A 1 89 ? 10.519 6.903 -3.153 1.00 76.56 89 LYS A O 1
ATOM 703 N N . GLN A 1 90 ? 12.323 6.457 -4.409 1.00 78.62 90 GLN A N 1
ATOM 704 C CA . GLN A 1 90 ? 12.841 7.829 -4.377 1.00 78.62 90 GLN A CA 1
ATOM 705 C C . GLN A 1 90 ? 12.089 8.786 -5.306 1.00 78.62 90 GLN A C 1
ATOM 707 O O . GLN A 1 90 ? 12.080 9.994 -5.076 1.00 78.62 90 GLN A O 1
ATOM 712 N N . GLN A 1 91 ? 11.521 8.275 -6.397 1.00 76.19 91 GLN A N 1
ATOM 713 C CA . GLN A 1 91 ? 10.922 9.104 -7.438 1.00 76.19 91 GLN A CA 1
ATOM 714 C C . GLN A 1 91 ? 9.439 9.382 -7.216 1.00 76.19 91 GLN A C 1
ATOM 716 O O . GLN A 1 91 ? 8.988 10.460 -7.602 1.00 76.19 91 GLN A O 1
ATOM 721 N N . ILE A 1 92 ? 8.712 8.436 -6.619 1.00 76.06 92 ILE A N 1
ATOM 722 C CA . ILE A 1 92 ? 7.266 8.514 -6.407 1.00 76.06 92 ILE A CA 1
ATOM 723 C C . ILE A 1 92 ? 6.959 8.050 -4.983 1.00 76.06 92 ILE A C 1
ATOM 725 O O . ILE A 1 92 ? 6.560 6.912 -4.734 1.00 76.06 92 ILE A O 1
ATOM 729 N N . LEU A 1 93 ? 7.178 8.950 -4.025 1.00 76.94 93 LEU A N 1
ATOM 730 C CA . LEU A 1 93 ? 6.943 8.682 -2.604 1.00 76.94 93 LEU A CA 1
ATOM 731 C C . LEU A 1 93 ? 5.465 8.392 -2.318 1.00 76.94 93 LEU A C 1
ATOM 733 O O . LEU A 1 93 ? 5.160 7.670 -1.369 1.00 76.94 93 LEU A O 1
ATOM 737 N N . SER A 1 94 ? 4.547 8.900 -3.148 1.00 78.44 94 SER A N 1
ATOM 738 C CA . SER A 1 94 ? 3.109 8.646 -3.006 1.00 78.44 94 SER A CA 1
ATOM 739 C C . SER A 1 94 ? 2.736 7.158 -3.071 1.00 78.44 94 SER A C 1
ATOM 741 O O . SER A 1 94 ? 1.803 6.742 -2.388 1.00 78.44 94 SER A O 1
ATOM 743 N N . LEU A 1 95 ? 3.501 6.332 -3.797 1.00 76.56 95 LEU A N 1
ATOM 744 C CA . LEU A 1 95 ? 3.321 4.872 -3.847 1.00 76.56 95 LEU A CA 1
ATOM 745 C C . LEU A 1 95 ? 3.771 4.152 -2.568 1.00 76.56 95 LEU A C 1
ATO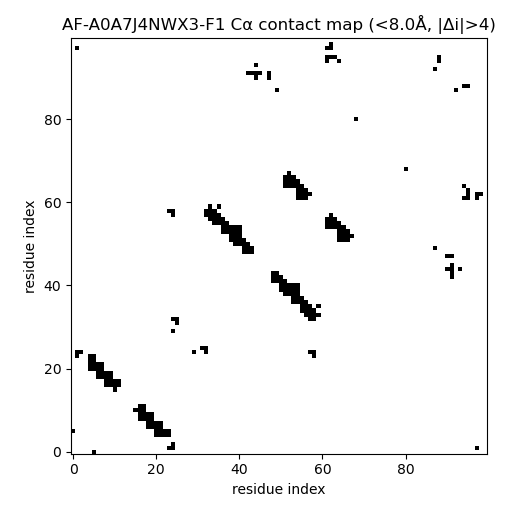M 747 O O . LEU A 1 95 ? 3.453 2.985 -2.367 1.00 76.56 95 LEU A O 1
ATOM 751 N N . PHE A 1 96 ? 4.531 4.820 -1.705 1.00 78.38 96 PHE A N 1
ATOM 752 C CA . PHE A 1 96 ? 5.133 4.207 -0.521 1.00 78.38 96 PHE A CA 1
ATOM 753 C C . PHE A 1 96 ? 4.815 4.981 0.761 1.00 78.38 96 PHE A C 1
ATOM 755 O O . PHE A 1 96 ? 5.440 4.738 1.789 1.00 78.38 96 PHE A O 1
ATOM 762 N N . HIS A 1 97 ? 3.823 5.879 0.731 1.00 79.31 97 HIS A N 1
ATOM 763 C CA . HIS A 1 97 ? 3.474 6.753 1.856 1.00 79.31 97 HIS A CA 1
ATOM 764 C C . HIS A 1 97 ? 3.162 5.985 3.151 1.00 79.31 97 HIS A C 1
ATOM 766 O O . HIS A 1 97 ? 3.427 6.473 4.244 1.00 79.31 97 HIS A O 1
ATOM 772 N N . TYR A 1 98 ? 2.625 4.771 3.025 1.00 74.88 98 TYR A N 1
ATOM 773 C CA . TYR A 1 98 ? 2.259 3.912 4.151 1.00 74.88 98 TYR A CA 1
ATOM 774 C C . TYR A 1 98 ? 3.309 2.835 4.480 1.00 74.88 98 TYR A C 1
ATOM 776 O O . TYR A 1 98 ? 3.083 2.036 5.385 1.00 74.88 98 TYR A O 1
ATOM 784 N N . ASN A 1 99 ? 4.449 2.832 3.776 1.00 68.81 99 ASN A N 1
ATOM 785 C CA . ASN A 1 99 ? 5.514 1.822 3.851 1.00 68.81 99 ASN A CA 1
ATOM 786 C C . ASN A 1 99 ? 6.796 2.342 4.536 1.00 68.81 99 ASN A C 1
ATOM 788 O O . ASN A 1 99 ? 7.897 1.898 4.205 1.00 68.81 99 ASN A O 1
ATOM 792 N N . THR A 1 100 ? 6.660 3.307 5.447 1.00 60.41 100 THR A N 1
ATOM 793 C CA . THR A 1 100 ? 7.758 3.875 6.256 1.00 60.41 100 THR A CA 1
ATOM 794 C C . THR A 1 100 ? 7.979 3.136 7.562 1.00 60.41 100 THR A C 1
ATOM 796 O O . THR A 1 100 ? 6.961 2.865 8.241 1.00 60.41 100 THR A O 1
#

Sequence (100 aa):
MLVDGIGIEYQKEDGTIAGDKVWVVDFLNPANNEFPVVNQFTVIENNKNMRPDIVLFLNGLLLAVIELNDPACENAAINTAYNQFETYKQQILSLFHYNT

Radius of gyration: 18.95 Å; Cα contacts (8 Å, |Δi|>4): 129; chains: 1; bounding box: 49×35×42 Å